Protein AF-A0A7J4HU23-F1 (afdb_monomer)

Mean predicted aligned error: 7.31 Å

pLDDT: mean 83.69, std 12.51, range [48.75, 96.12]

Radius of gyration: 14.91 Å; Cα contacts (8 Å, |Δi|>4): 53; chains: 1; bounding box: 40×19×38 Å

Secondary structure (DSSP, 8-state):
-PPP--SSSSHHHHHHHHHHHTT---SSPP-TTTHHHHTT-S-------TT--HHHHHHS-TT-GGG--

Structure (mmCIF, N/CA/C/O backbone):
data_AF-A0A7J4HU23-F1
#
_entry.id   AF-A0A7J4HU23-F1
#
loop_
_atom_site.group_PDB
_atom_site.id
_atom_site.type_symbol
_atom_site.label_atom_id
_atom_site.label_alt_id
_atom_site.label_comp_id
_atom_site.label_asym_id
_atom_site.label_entity_id
_atom_site.label_seq_id
_atom_site.pdbx_PDB_ins_code
_atom_site.Cartn_x
_atom_site.Cartn_y
_atom_site.Cartn_z
_atom_site.occupancy
_atom_site.B_iso_or_equiv
_atom_site.auth_seq_id
_atom_site.auth_comp_id
_atom_site.auth_asym_id
_atom_site.auth_atom_id
_atom_site.pdbx_PDB_model_num
ATOM 1 N N . MET A 1 1 ? 25.403 -5.029 4.826 1.00 59.00 1 MET A N 1
ATOM 2 C CA . MET A 1 1 ? 24.374 -4.456 3.933 1.00 59.00 1 MET A CA 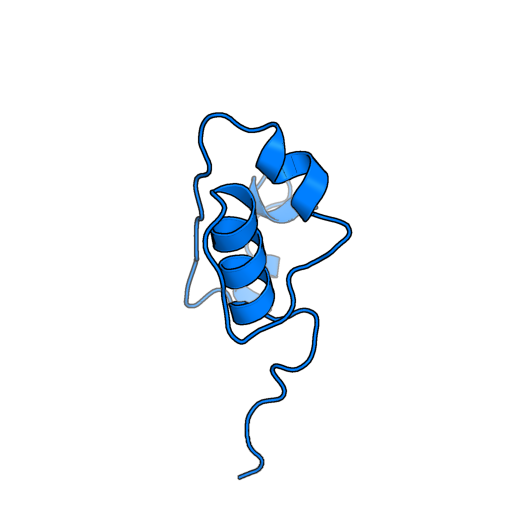1
ATOM 3 C C . MET A 1 1 ? 23.405 -3.683 4.818 1.00 59.00 1 MET A C 1
ATOM 5 O O . MET A 1 1 ? 22.974 -4.271 5.806 1.00 59.00 1 MET A O 1
ATOM 9 N N . PRO A 1 2 ? 23.165 -2.380 4.598 1.00 63.38 2 PRO A N 1
ATOM 10 C CA . PRO A 1 2 ? 22.248 -1.624 5.448 1.00 63.38 2 PRO A CA 1
ATOM 11 C C . PRO A 1 2 ? 20.825 -2.194 5.327 1.00 63.38 2 PRO A C 1
ATOM 13 O O . PRO A 1 2 ? 20.455 -2.656 4.244 1.00 63.38 2 PRO A O 1
ATOM 16 N N . PRO A 1 3 ? 20.033 -2.196 6.413 1.00 69.75 3 PRO A N 1
ATOM 17 C CA . PRO A 1 3 ? 18.647 -2.627 6.348 1.00 69.75 3 PRO A CA 1
ATOM 18 C C . PRO A 1 3 ? 17.849 -1.698 5.415 1.00 69.75 3 PRO A C 1
ATOM 20 O O . PRO A 1 3 ? 18.107 -0.491 5.382 1.00 69.75 3 PRO A O 1
ATOM 23 N N . PRO A 1 4 ? 16.887 -2.239 4.651 1.00 71.62 4 PRO A N 1
ATOM 24 C CA . PRO A 1 4 ? 16.079 -1.433 3.752 1.00 71.62 4 PRO A CA 1
ATOM 25 C C . PRO A 1 4 ? 15.267 -0.376 4.514 1.00 71.62 4 PRO A C 1
ATOM 27 O O . PRO A 1 4 ? 14.731 -0.615 5.599 1.00 71.62 4 PRO A O 1
ATOM 30 N N . HIS A 1 5 ? 15.198 0.826 3.943 1.00 74.62 5 HIS A N 1
ATOM 31 C CA . HIS A 1 5 ? 14.636 1.999 4.603 1.00 74.62 5 HIS A CA 1
ATOM 32 C C . HIS A 1 5 ? 13.111 2.077 4.421 1.00 74.62 5 HIS A C 1
ATOM 34 O O . HIS A 1 5 ? 12.606 2.769 3.541 1.00 74.62 5 HIS A O 1
ATOM 40 N N . TYR A 1 6 ? 12.361 1.386 5.279 1.00 78.56 6 TYR A N 1
ATOM 41 C CA . TYR A 1 6 ? 10.889 1.314 5.219 1.00 78.56 6 TYR A CA 1
ATOM 42 C C . TYR A 1 6 ? 10.152 2.382 6.0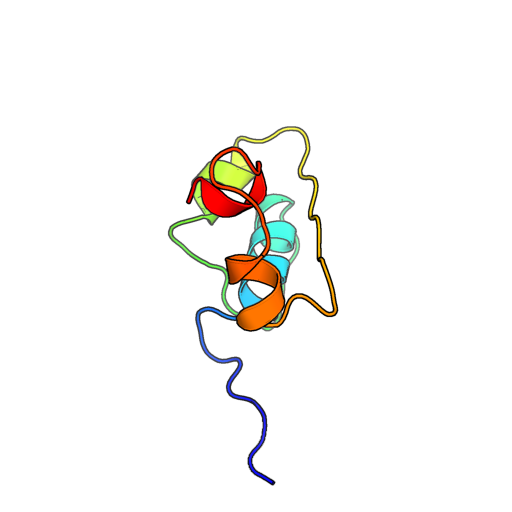36 1.00 78.56 6 TYR A C 1
ATOM 44 O O . TYR A 1 6 ? 8.971 2.239 6.347 1.00 78.56 6 TYR A O 1
ATOM 52 N N . GLN A 1 7 ? 10.843 3.441 6.452 1.00 74.31 7 GLN A N 1
ATOM 53 C CA . GLN A 1 7 ? 10.263 4.390 7.401 1.00 74.31 7 GLN A CA 1
ATOM 54 C C . GLN A 1 7 ? 9.115 5.210 6.790 1.00 74.31 7 GLN A C 1
ATOM 56 O O . GLN A 1 7 ? 8.184 5.557 7.515 1.00 74.31 7 GLN A O 1
ATOM 61 N N . ARG A 1 8 ? 9.164 5.526 5.484 1.00 79.06 8 ARG A N 1
ATOM 62 C CA . ARG A 1 8 ? 8.149 6.324 4.763 1.00 79.06 8 ARG A CA 1
ATOM 63 C C . ARG A 1 8 ? 8.118 5.971 3.271 1.00 79.06 8 ARG A C 1
ATOM 65 O O . ARG A 1 8 ? 9.148 5.598 2.720 1.00 79.06 8 ARG A O 1
ATOM 72 N N . ASN A 1 9 ? 6.961 6.165 2.629 1.00 83.94 9 ASN A N 1
ATOM 73 C CA . ASN A 1 9 ? 6.757 6.085 1.171 1.00 83.94 9 ASN A CA 1
ATOM 74 C C . ASN A 1 9 ? 7.246 4.784 0.513 1.00 83.94 9 ASN A C 1
ATOM 76 O O . ASN A 1 9 ? 7.791 4.795 -0.587 1.00 83.94 9 ASN A O 1
ATOM 80 N N . SER A 1 10 ? 7.052 3.657 1.193 1.00 89.56 10 SER A N 1
ATOM 81 C CA . SER A 1 10 ? 7.406 2.331 0.690 1.00 89.56 10 SER A CA 1
ATOM 82 C C . SER A 1 10 ? 6.173 1.443 0.515 1.00 89.56 10 SER A C 1
ATOM 84 O O . SER A 1 10 ? 5.085 1.760 1.003 1.00 89.56 10 SER A O 1
ATOM 86 N N . ILE A 1 11 ? 6.347 0.287 -0.131 1.00 90.56 11 ILE A N 1
ATOM 87 C CA . ILE A 1 11 ? 5.270 -0.694 -0.321 1.00 90.56 11 ILE A CA 1
ATOM 88 C C . ILE A 1 11 ? 4.641 -1.147 1.005 1.00 90.56 11 ILE A C 1
ATOM 90 O O . ILE A 1 11 ? 3.431 -1.339 1.074 1.00 90.56 11 ILE A O 1
ATOM 94 N N . VAL A 1 12 ? 5.411 -1.238 2.096 1.00 92.81 12 VAL A N 1
ATOM 95 C CA . VAL A 1 12 ? 4.848 -1.613 3.404 1.00 92.81 12 VAL A CA 1
ATOM 96 C C . VAL A 1 12 ? 3.988 -0.500 4.011 1.00 92.81 12 VAL A C 1
ATOM 98 O O . VAL A 1 12 ? 3.025 -0.794 4.717 1.00 92.81 12 VAL A O 1
ATOM 101 N N . ASN A 1 13 ? 4.259 0.771 3.688 1.00 93.62 13 ASN A N 1
ATOM 102 C CA . ASN A 1 13 ? 3.374 1.881 4.051 1.00 93.62 13 ASN A CA 1
ATOM 103 C C . ASN A 1 13 ? 2.085 1.850 3.220 1.00 93.62 13 ASN A C 1
ATOM 105 O O . ASN A 1 13 ? 1.011 2.090 3.767 1.00 93.62 13 ASN A O 1
ATOM 109 N N . LEU A 1 14 ? 2.165 1.505 1.929 1.00 94.56 14 LEU A N 1
ATOM 110 C CA . LEU A 1 14 ? 0.980 1.315 1.085 1.00 94.56 14 LEU A CA 1
ATOM 111 C C . LEU A 1 14 ? 0.091 0.190 1.636 1.00 94.56 14 LEU A C 1
ATOM 113 O O . LEU A 1 14 ? -1.084 0.420 1.906 1.00 94.56 14 LEU A O 1
ATOM 117 N N . MET A 1 15 ? 0.670 -0.983 1.903 1.00 94.62 15 MET A N 1
ATOM 118 C CA . MET A 1 15 ? -0.044 -2.108 2.523 1.00 94.62 15 MET A CA 1
ATOM 119 C C . MET A 1 15 ? -0.637 -1.731 3.884 1.00 94.62 15 MET A C 1
ATOM 121 O O . MET A 1 15 ? -1.778 -2.079 4.176 1.00 94.62 15 MET A O 1
ATOM 125 N N . SER A 1 16 ? 0.104 -0.974 4.702 1.00 95.44 16 SER A N 1
ATOM 126 C CA . SER A 1 16 ? -0.412 -0.434 5.963 1.00 95.44 16 SER A CA 1
ATOM 127 C C . SER A 1 16 ? -1.634 0.459 5.745 1.00 95.44 16 SER A C 1
ATOM 129 O O . SER A 1 16 ? -2.644 0.291 6.418 1.00 95.44 16 SER A O 1
ATOM 131 N N . THR A 1 17 ? -1.589 1.358 4.763 1.00 95.88 17 THR A N 1
ATOM 132 C CA . THR A 1 17 ? -2.714 2.244 4.418 1.00 95.88 17 THR A CA 1
ATOM 133 C C . THR A 1 17 ? -3.963 1.447 4.053 1.00 95.88 17 THR A C 1
ATOM 135 O O . THR A 1 17 ? -5.043 1.751 4.551 1.00 95.88 17 THR A O 1
ATOM 138 N N . ILE A 1 18 ? -3.808 0.389 3.251 1.00 96.12 18 ILE A N 1
ATOM 139 C CA . ILE A 1 18 ? -4.911 -0.506 2.880 1.00 96.12 18 ILE A CA 1
ATOM 140 C C . ILE A 1 18 ? -5.478 -1.189 4.131 1.00 96.12 18 ILE A C 1
ATOM 142 O O . ILE A 1 18 ? -6.680 -1.124 4.369 1.00 96.12 18 ILE A O 1
ATOM 146 N N . LEU A 1 19 ? -4.636 -1.767 4.993 1.00 95.75 19 LEU A N 1
ATOM 147 C CA . LEU A 1 19 ? -5.090 -2.375 6.253 1.00 95.75 19 LEU A CA 1
ATOM 148 C C . LEU A 1 19 ? -5.852 -1.375 7.134 1.00 95.75 19 LEU A C 1
ATOM 150 O O . LEU A 1 19 ? -6.935 -1.687 7.627 1.00 95.75 19 LEU A O 1
ATOM 154 N N . HIS A 1 20 ? -5.322 -0.161 7.280 1.00 96.06 20 HIS A N 1
ATOM 155 C CA . HIS A 1 20 ? -5.957 0.911 8.042 1.00 96.06 20 HIS A CA 1
ATOM 156 C C . HIS A 1 20 ? -7.298 1.352 7.443 1.00 96.06 20 HIS A C 1
ATOM 158 O O . HIS A 1 20 ? -8.207 1.681 8.205 1.00 96.06 20 HIS A O 1
ATOM 164 N N . SER A 1 21 ? -7.459 1.322 6.116 1.00 96.06 21 SER A N 1
ATOM 165 C CA . SER A 1 21 ? -8.744 1.631 5.471 1.00 96.06 21 SER A CA 1
ATOM 166 C C . SER A 1 21 ? -9.847 0.631 5.841 1.00 96.06 21 SER A C 1
ATOM 168 O O . SER A 1 21 ? -10.996 1.029 5.989 1.00 96.06 21 SER A O 1
ATOM 170 N N . PHE A 1 22 ? -9.480 -0.621 6.138 1.00 95.00 22 PHE A N 1
ATOM 171 C CA . PHE A 1 22 ? -10.384 -1.658 6.655 1.00 95.00 22 PHE A CA 1
ATOM 172 C C . PHE A 1 22 ? -10.454 -1.715 8.195 1.00 95.00 22 PHE A C 1
ATOM 174 O O . PHE A 1 22 ? -11.025 -2.648 8.758 1.00 95.00 22 PHE A O 1
ATOM 181 N N . GLY A 1 23 ? -9.853 -0.754 8.905 1.00 94.31 23 GLY A N 1
ATOM 182 C CA . GLY A 1 23 ? -9.839 -0.709 10.374 1.00 94.31 23 GLY A CA 1
ATOM 183 C C . GLY A 1 23 ? -8.839 -1.660 11.049 1.00 94.31 23 GLY A C 1
ATOM 184 O O . GLY A 1 23 ? -8.808 -1.746 12.279 1.00 94.31 23 GLY A O 1
ATOM 185 N N . ALA A 1 24 ? -7.992 -2.352 10.282 1.00 95.25 24 ALA A N 1
ATOM 186 C CA . ALA A 1 24 ? -6.902 -3.160 10.819 1.00 95.25 24 ALA A CA 1
ATOM 187 C C . ALA A 1 24 ? -5.696 -2.287 11.213 1.00 95.25 24 ALA A C 1
ATOM 189 O O . ALA A 1 24 ? -5.515 -1.167 10.736 1.00 95.25 24 ALA A O 1
ATOM 190 N N . LYS A 1 25 ? -4.846 -2.808 12.105 1.00 93.31 25 LYS A N 1
ATOM 191 C CA . LYS A 1 25 ? -3.618 -2.135 12.559 1.00 93.31 25 LYS A CA 1
ATOM 192 C C . LYS A 1 25 ? -2.391 -2.719 11.866 1.00 93.31 25 LYS A C 1
ATOM 194 O O . LYS A 1 25 ? -2.354 -3.908 11.561 1.00 93.31 25 LYS A O 1
ATOM 199 N N . SER A 1 26 ? -1.363 -1.895 11.694 1.00 93.31 26 SER A N 1
ATOM 200 C CA . SER A 1 26 ? -0.059 -2.290 11.157 1.00 93.31 26 SER A CA 1
ATOM 201 C C . SER A 1 26 ? 1.077 -1.657 11.962 1.00 93.31 26 SER A C 1
ATOM 203 O O . SER A 1 26 ? 0.901 -0.618 12.597 1.00 93.31 26 SER A O 1
ATOM 205 N N . THR A 1 27 ? 2.256 -2.280 11.936 1.00 92.12 27 THR A N 1
ATOM 206 C CA . THR A 1 27 ? 3.481 -1.751 12.560 1.00 92.12 27 THR A CA 1
ATOM 207 C C . THR A 1 27 ? 4.038 -0.540 11.805 1.00 92.12 27 THR A C 1
ATOM 209 O O . THR A 1 27 ? 4.741 0.282 12.387 1.00 92.12 27 THR A O 1
ATOM 212 N N . TYR A 1 28 ? 3.733 -0.419 10.511 1.00 92.06 28 TYR A N 1
ATOM 213 C CA . TYR A 1 28 ? 4.205 0.682 9.673 1.00 92.06 28 TYR A CA 1
ATOM 214 C C . TYR A 1 28 ? 3.173 1.810 9.628 1.00 92.06 28 TYR A C 1
ATOM 216 O O . TYR A 1 28 ? 1.979 1.522 9.543 1.00 92.06 28 TYR A O 1
ATOM 224 N N . PRO A 1 29 ? 3.588 3.088 9.623 1.00 93.00 29 PRO A N 1
ATOM 225 C CA . PRO A 1 29 ? 2.646 4.194 9.506 1.00 93.00 29 PRO A CA 1
ATOM 226 C C . PRO A 1 29 ? 1.957 4.181 8.127 1.00 93.00 29 PRO A C 1
ATOM 228 O O . PRO A 1 29 ? 2.631 3.907 7.122 1.00 93.00 29 PRO A O 1
ATOM 231 N N . PRO A 1 30 ? 0.645 4.478 8.059 1.00 94.38 30 PRO A N 1
ATOM 232 C CA . PRO A 1 30 ? -0.074 4.602 6.796 1.00 94.38 30 PRO A CA 1
ATOM 233 C C . PRO A 1 30 ? 0.320 5.890 6.053 1.00 94.38 30 PRO A C 1
ATOM 235 O O . PRO A 1 30 ? 0.833 6.846 6.640 1.00 94.38 30 PRO A O 1
ATOM 238 N N . LEU A 1 31 ? 0.050 5.925 4.751 1.00 94.50 31 LEU A N 1
ATOM 239 C CA . LEU A 1 31 ? 0.183 7.101 3.896 1.00 94.50 31 LEU A CA 1
ATOM 240 C C . LEU A 1 31 ? -1.025 8.016 4.129 1.00 94.50 31 LEU A C 1
ATOM 242 O O . LEU A 1 31 ? -2.134 7.741 3.670 1.00 94.50 31 LEU A O 1
ATOM 246 N N . SER A 1 32 ? -0.813 9.101 4.875 1.00 89.62 32 SER A N 1
ATOM 247 C CA . SER A 1 32 ? -1.881 9.998 5.342 1.00 89.62 32 SER A CA 1
ATOM 248 C C . SER A 1 32 ? -2.665 10.676 4.219 1.00 89.62 32 SER A C 1
ATOM 250 O O . SER A 1 32 ? -3.841 10.970 4.394 1.00 89.62 32 SER A O 1
ATOM 252 N N . ASN A 1 33 ? -2.033 10.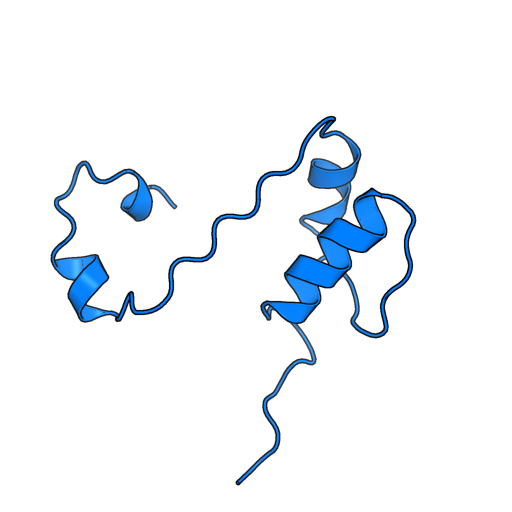911 3.071 1.00 92.75 33 ASN A N 1
ATOM 253 C CA . ASN A 1 33 ? -2.665 11.499 1.893 1.00 92.75 33 ASN A CA 1
ATOM 254 C C . ASN A 1 33 ? -3.557 10.513 1.124 1.00 92.75 33 ASN A C 1
ATOM 256 O O . ASN A 1 33 ? -4.477 10.956 0.450 1.00 92.75 33 ASN A O 1
ATOM 260 N N . LEU A 1 34 ? -3.293 9.207 1.223 1.00 93.50 34 LEU A N 1
ATOM 261 C CA . LEU A 1 34 ? -4.024 8.167 0.490 1.00 93.50 34 LEU A CA 1
ATOM 262 C C . LEU A 1 34 ? -5.150 7.541 1.327 1.00 93.50 34 LEU A C 1
ATOM 264 O O . LEU A 1 34 ? -6.164 7.107 0.788 1.00 93.50 34 LEU A O 1
ATOM 268 N N . LEU A 1 35 ? -4.990 7.497 2.653 1.00 93.62 35 LEU A N 1
ATOM 269 C CA . LEU A 1 35 ? -5.947 6.846 3.549 1.00 93.62 35 LEU A CA 1
ATOM 270 C C . LEU A 1 35 ? -7.402 7.345 3.400 1.00 93.62 35 LEU A C 1
ATOM 272 O O . LEU A 1 35 ? -8.283 6.487 3.352 1.00 93.62 35 LEU A O 1
ATOM 276 N N . PRO A 1 36 ? -7.689 8.6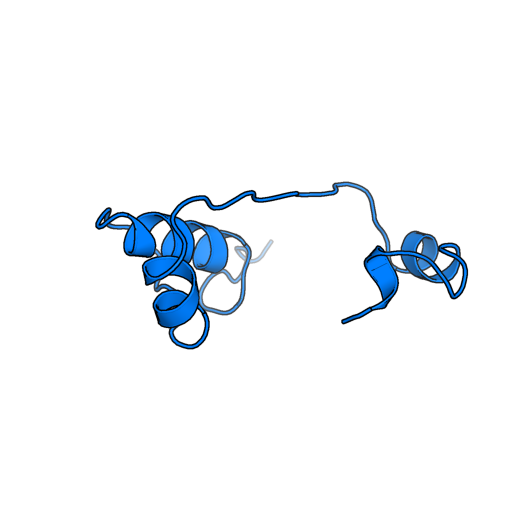63 3.294 1.00 95.12 36 PRO A N 1
ATOM 277 C CA . PRO A 1 36 ? -9.067 9.146 3.181 1.00 95.12 36 PRO A CA 1
ATOM 278 C C . PRO A 1 36 ? -9.784 8.650 1.922 1.00 95.12 36 PRO A C 1
ATOM 280 O O . PRO A 1 36 ? -10.979 8.384 1.969 1.00 95.12 36 PRO A O 1
ATOM 283 N N . GLU A 1 37 ? -9.057 8.513 0.812 1.00 94.69 37 GLU A N 1
ATOM 284 C CA . GLU A 1 37 ? -9.599 8.010 -0.452 1.00 94.69 37 GLU A CA 1
ATOM 285 C C . GLU A 1 37 ? -9.930 6.518 -0.343 1.00 94.69 37 GLU A C 1
ATOM 287 O O . GLU A 1 37 ? -11.035 6.099 -0.676 1.00 94.69 37 GLU A O 1
ATOM 292 N N . LEU A 1 38 ? -9.012 5.720 0.214 1.00 95.69 38 LEU A N 1
ATOM 293 C CA . LEU A 1 38 ? -9.233 4.283 0.393 1.00 95.69 38 LEU A CA 1
ATOM 294 C C . LEU A 1 38 ? -10.371 3.973 1.373 1.00 95.69 38 LEU A C 1
ATOM 296 O O . LEU A 1 38 ? -11.078 2.994 1.182 1.00 95.69 38 LEU A O 1
ATOM 300 N N . GLN A 1 39 ? -10.582 4.805 2.398 1.00 95.50 39 GLN A N 1
ATOM 301 C CA . GLN A 1 39 ? -11.703 4.648 3.336 1.00 95.50 39 GLN A CA 1
ATOM 302 C C . GLN A 1 39 ? -13.080 4.874 2.695 1.00 95.50 39 GLN A C 1
ATOM 304 O O . GLN A 1 39 ? -14.083 4.442 3.258 1.00 95.50 39 GLN A O 1
ATOM 309 N N . GLN A 1 40 ? -13.139 5.563 1.554 1.00 96.00 40 GLN A N 1
ATOM 310 C CA . GLN A 1 40 ? -14.374 5.780 0.794 1.00 96.00 40 GLN A CA 1
ATOM 311 C C . GLN A 1 40 ? -14.598 4.709 -0.280 1.00 96.00 40 GLN A C 1
ATOM 313 O O . GLN A 1 40 ? -15.658 4.684 -0.900 1.00 96.00 40 GLN A O 1
ATOM 318 N N . ALA A 1 41 ? -13.610 3.846 -0.527 1.00 95.38 41 ALA A N 1
ATOM 319 C CA . ALA A 1 41 ? -13.699 2.804 -1.532 1.00 95.38 41 ALA A CA 1
ATOM 320 C C . ALA A 1 41 ? -14.368 1.548 -0.959 1.00 95.38 41 ALA A C 1
ATOM 322 O O . ALA A 1 41 ? -13.929 1.004 0.051 1.00 95.38 41 ALA A O 1
ATOM 323 N N . ASP A 1 42 ? -15.374 1.027 -1.663 1.00 93.50 42 ASP A N 1
ATOM 324 C CA . ASP A 1 42 ? -15.998 -0.252 -1.299 1.00 93.50 42 ASP A CA 1
ATOM 325 C C . ASP A 1 42 ? -15.066 -1.444 -1.567 1.00 93.50 42 ASP A C 1
ATOM 327 O O . ASP A 1 42 ? -15.105 -2.457 -0.873 1.00 93.50 42 ASP A O 1
ATOM 331 N N . ASN A 1 43 ? -14.233 -1.336 -2.608 1.00 94.50 43 ASN A N 1
ATOM 332 C CA . ASN A 1 43 ? -13.346 -2.400 -3.064 1.00 94.50 43 ASN A CA 1
ATOM 333 C C . ASN A 1 43 ? -11.984 -1.821 -3.450 1.00 94.50 43 ASN A C 1
ATOM 335 O O . ASN A 1 43 ? -11.906 -0.838 -4.185 1.00 94.50 43 ASN A O 1
ATOM 339 N N . ILE A 1 44 ? -10.909 -2.475 -3.006 1.00 93.94 44 ILE A N 1
ATOM 340 C CA . ILE A 1 44 ? -9.530 -2.067 -3.288 1.00 93.94 44 ILE A CA 1
ATOM 341 C C . ILE A 1 44 ? -8.822 -3.207 -4.021 1.00 93.94 44 ILE A C 1
ATOM 343 O O . ILE A 1 44 ? -8.713 -4.315 -3.498 1.00 93.94 44 ILE A O 1
ATOM 347 N N . ILE A 1 45 ? -8.313 -2.927 -5.223 1.00 93.00 45 ILE A N 1
ATOM 348 C CA . ILE A 1 45 ? -7.499 -3.863 -6.009 1.00 93.00 45 ILE A CA 1
ATOM 349 C C . ILE A 1 45 ? -6.059 -3.352 -6.018 1.00 93.00 45 ILE A C 1
ATOM 351 O O . ILE A 1 45 ? -5.782 -2.273 -6.536 1.00 93.00 45 ILE A O 1
ATOM 355 N N . LEU A 1 46 ? -5.135 -4.142 -5.467 1.00 91.81 46 LEU A N 1
ATOM 356 C CA . LEU A 1 46 ? -3.702 -3.867 -5.532 1.00 91.81 46 LEU A CA 1
ATOM 357 C C . LEU A 1 46 ? -3.061 -4.712 -6.637 1.00 91.81 46 LEU A C 1
ATOM 359 O O . LEU A 1 46 ? -3.037 -5.938 -6.547 1.00 91.81 46 LEU A O 1
ATOM 363 N N . PHE A 1 47 ? -2.505 -4.054 -7.654 1.00 89.19 47 PHE A N 1
ATOM 364 C CA . PHE A 1 47 ? -1.773 -4.710 -8.735 1.00 89.19 47 PHE A CA 1
ATOM 365 C C . PHE A 1 47 ? -0.271 -4.436 -8.598 1.00 89.19 47 PHE A C 1
ATOM 367 O O . PHE A 1 47 ? 0.182 -3.313 -8.806 1.00 89.19 47 PHE A O 1
ATOM 374 N N . ILE A 1 48 ? 0.497 -5.462 -8.218 1.00 85.44 48 ILE A N 1
ATOM 375 C CA . ILE A 1 48 ? 1.962 -5.398 -8.128 1.00 85.44 48 ILE A CA 1
ATOM 376 C C . ILE A 1 48 ? 2.538 -6.049 -9.378 1.00 85.44 48 ILE A C 1
ATOM 378 O O . ILE A 1 48 ? 2.255 -7.212 -9.659 1.00 85.44 48 ILE A O 1
ATOM 382 N N . ILE A 1 49 ? 3.367 -5.306 -10.104 1.00 83.38 49 ILE A N 1
ATOM 383 C CA . ILE A 1 49 ? 4.077 -5.818 -11.271 1.00 83.38 49 ILE A CA 1
ATOM 384 C C . ILE A 1 49 ? 5.553 -5.925 -10.907 1.00 83.38 49 ILE A C 1
ATOM 386 O O . ILE A 1 49 ? 6.230 -4.912 -10.733 1.00 83.38 49 ILE A O 1
ATOM 390 N N . ASP A 1 50 ? 6.039 -7.154 -10.781 1.00 81.50 50 ASP A N 1
ATOM 391 C CA . ASP A 1 50 ? 7.460 -7.430 -10.590 1.00 81.50 50 ASP A CA 1
ATOM 392 C C . ASP A 1 50 ? 8.192 -7.456 -11.944 1.00 81.50 50 ASP A C 1
ATOM 394 O O . ASP A 1 50 ? 7.614 -7.800 -12.977 1.00 81.50 50 ASP A O 1
ATOM 398 N N . GLY A 1 51 ? 9.464 -7.060 -11.962 1.00 75.62 51 GLY A N 1
ATOM 399 C CA . GLY A 1 51 ? 10.293 -7.060 -13.174 1.00 75.62 51 GLY A CA 1
ATOM 400 C C . GLY A 1 51 ? 10.096 -5.868 -14.124 1.00 75.62 51 GLY A C 1
ATOM 401 O O . GLY A 1 51 ? 10.697 -5.838 -15.203 1.00 75.62 51 GLY A O 1
ATOM 402 N N . LEU A 1 52 ? 9.318 -4.848 -13.743 1.00 75.38 52 LEU A N 1
ATOM 403 C CA . LEU A 1 52 ? 9.321 -3.562 -14.448 1.00 75.38 52 LEU A CA 1
ATOM 404 C C . LEU A 1 52 ? 10.552 -2.739 -14.045 1.00 75.38 52 LEU A C 1
ATOM 406 O O . LEU A 1 52 ? 10.512 -1.913 -13.137 1.00 75.38 52 LEU A O 1
ATOM 410 N N . GLY A 1 53 ? 11.664 -2.969 -14.742 1.00 71.38 53 GLY A N 1
ATOM 411 C CA . GLY A 1 53 ? 12.809 -2.063 -14.710 1.00 71.38 53 GLY A CA 1
ATOM 412 C C . GLY A 1 53 ? 12.508 -0.736 -15.417 1.00 71.38 53 GLY A C 1
ATOM 413 O O . 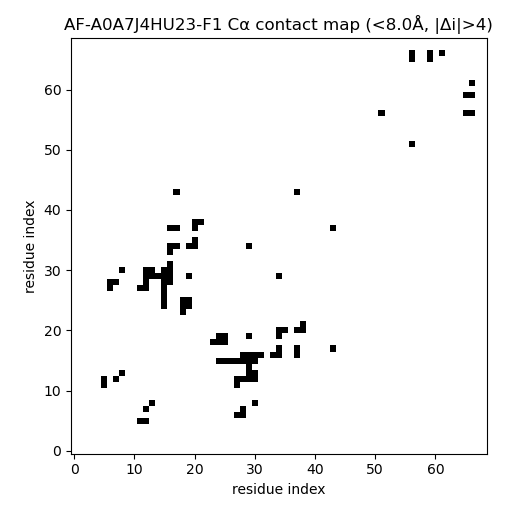GLY A 1 53 ? 11.559 -0.627 -16.198 1.00 71.38 53 GLY A O 1
ATOM 414 N N . VAL A 1 54 ? 13.361 0.266 -15.192 1.00 68.00 54 VAL A N 1
ATOM 415 C CA . VAL A 1 54 ? 13.282 1.581 -15.861 1.00 68.00 54 VAL A CA 1
ATOM 416 C C . VAL A 1 54 ? 13.212 1.425 -17.387 1.00 68.00 54 VAL A C 1
ATOM 418 O O . VAL A 1 54 ? 12.404 2.075 -18.050 1.00 68.00 54 VAL A O 1
ATOM 421 N N . ASP A 1 55 ? 13.982 0.486 -17.936 1.00 72.06 55 ASP A N 1
ATOM 422 C CA . ASP A 1 55 ? 14.025 0.208 -19.374 1.00 72.06 55 ASP A CA 1
ATOM 423 C C . ASP A 1 55 ? 12.724 -0.415 -19.900 1.00 72.06 55 ASP A C 1
ATOM 425 O O . ASP A 1 55 ? 12.335 -0.184 -21.047 1.00 72.06 55 ASP A O 1
ATOM 429 N N . SER A 1 56 ? 12.029 -1.197 -19.070 1.00 73.25 56 SER A N 1
ATOM 430 C CA . SER A 1 56 ? 10.732 -1.789 -19.414 1.00 73.25 56 SER A CA 1
ATOM 431 C C . SER A 1 56 ? 9.663 -0.705 -19.540 1.00 73.25 56 SER A C 1
ATOM 433 O O . SER A 1 56 ? 8.849 -0.757 -20.460 1.00 73.25 56 SER A O 1
ATOM 435 N N . PHE A 1 57 ? 9.713 0.324 -18.687 1.00 70.38 57 PHE A N 1
ATOM 436 C CA . PHE A 1 57 ? 8.813 1.477 -18.771 1.00 70.38 57 PHE A CA 1
ATOM 437 C C . PHE A 1 57 ? 9.034 2.323 -20.024 1.00 70.38 57 PHE A C 1
ATOM 439 O O . PHE A 1 57 ? 8.065 2.759 -20.638 1.00 70.38 57 PHE A O 1
ATOM 446 N N . GLN A 1 58 ? 10.283 2.516 -20.455 1.00 70.12 58 GLN A N 1
ATOM 447 C CA . GLN A 1 58 ? 10.582 3.271 -21.680 1.00 70.12 58 GLN A CA 1
ATOM 448 C C . GLN A 1 58 ? 10.081 2.573 -22.952 1.00 70.12 58 GLN A C 1
ATOM 450 O O . GLN A 1 58 ? 9.787 3.230 -23.950 1.00 70.12 58 GLN A O 1
ATOM 455 N N . LYS A 1 59 ? 9.974 1.240 -22.920 1.00 71.62 59 LYS A N 1
ATOM 456 C CA . LYS A 1 59 ? 9.473 0.425 -24.037 1.00 71.62 59 LYS A CA 1
ATOM 457 C C . LYS A 1 59 ? 7.949 0.344 -24.087 1.00 71.62 59 LYS A C 1
ATOM 459 O O . LYS A 1 59 ? 7.400 -0.031 -25.123 1.00 71.62 59 LYS A O 1
ATOM 464 N N . LEU A 1 60 ? 7.256 0.694 -23.004 1.00 71.88 60 LEU A N 1
ATOM 465 C CA . LEU A 1 60 ? 5.804 0.824 -23.018 1.00 71.88 60 LEU A CA 1
ATOM 466 C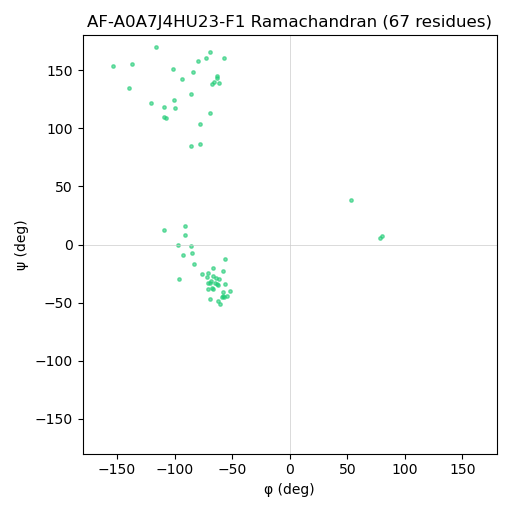 C . LEU A 1 60 ? 5.446 2.054 -23.864 1.00 71.88 60 LEU A C 1
ATOM 468 O O . LEU A 1 60 ? 5.788 3.185 -23.529 1.00 71.88 60 LEU A O 1
ATOM 472 N N . GLY A 1 61 ? 4.800 1.820 -25.010 1.00 66.12 61 GLY A N 1
ATOM 473 C CA . GLY A 1 61 ? 4.426 2.878 -25.949 1.00 66.12 61 GLY A CA 1
ATOM 474 C C . GLY A 1 61 ? 3.545 3.958 -25.310 1.00 66.12 61 GLY A C 1
ATOM 475 O O . GLY A 1 61 ? 2.877 3.713 -24.308 1.00 66.12 61 GLY A O 1
ATOM 476 N N . LYS A 1 62 ? 3.496 5.141 -25.941 1.00 67.25 62 LYS A N 1
ATOM 477 C CA . LYS A 1 62 ? 2.878 6.376 -25.407 1.00 67.25 62 LYS A CA 1
ATOM 478 C C . LYS A 1 62 ? 1.400 6.284 -24.984 1.00 67.25 62 LYS A C 1
ATOM 480 O O . LYS A 1 62 ? 0.894 7.185 -24.330 1.00 67.25 62 LYS A O 1
ATOM 485 N N . ASN A 1 63 ? 0.714 5.203 -25.355 1.00 71.25 63 ASN A N 1
ATOM 486 C CA . ASN A 1 63 ? -0.693 4.951 -25.035 1.00 71.25 63 ASN A CA 1
ATOM 487 C C . ASN A 1 63 ? -0.879 3.824 -24.001 1.00 71.25 63 ASN A C 1
ATOM 489 O O . ASN A 1 63 ? -1.983 3.309 -23.840 1.00 71.25 63 ASN A O 1
ATOM 493 N N . SER A 1 64 ? 0.194 3.392 -23.335 1.00 72.25 64 SER A N 1
ATOM 494 C CA . SER A 1 64 ? 0.127 2.386 -22.276 1.00 72.25 64 SER A CA 1
ATOM 495 C C . SER A 1 64 ? -0.609 2.926 -21.051 1.00 72.25 64 SER A C 1
ATOM 497 O O . SER A 1 64 ? -0.355 4.042 -20.598 1.00 72.25 64 SER A O 1
ATOM 499 N N . ILE A 1 65 ? -1.462 2.089 -20.455 1.00 72.00 65 ILE A N 1
ATOM 500 C CA . ILE A 1 65 ? -2.159 2.382 -19.193 1.00 72.00 65 ILE A CA 1
ATOM 501 C C . ILE A 1 65 ? -1.196 2.680 -18.032 1.00 72.00 65 ILE A C 1
ATOM 503 O O . ILE A 1 65 ? -1.577 3.353 -17.082 1.00 72.00 65 ILE A O 1
ATOM 507 N N . LEU A 1 66 ? 0.054 2.212 -18.122 1.00 67.94 66 LEU A N 1
ATOM 508 C CA . LEU A 1 66 ? 1.070 2.371 -17.080 1.00 67.94 66 LEU A CA 1
ATOM 509 C C . LEU A 1 66 ? 1.828 3.704 -17.161 1.00 67.94 66 LEU A C 1
ATOM 511 O O . LEU A 1 66 ? 2.618 3.990 -16.272 1.00 67.94 66 LEU A O 1
ATOM 515 N N . GLN A 1 67 ? 1.623 4.511 -18.207 1.00 66.00 67 GLN A N 1
ATOM 516 C CA . GLN A 1 67 ? 2.335 5.785 -1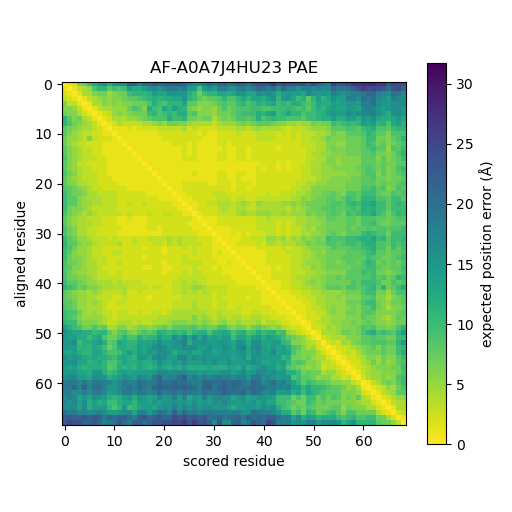8.379 1.00 66.00 67 GLN A CA 1
ATOM 517 C C . GLN A 1 67 ? 1.536 7.002 -17.885 1.00 66.00 67 GLN A C 1
ATOM 519 O O . GLN A 1 67 ? 1.997 8.132 -18.019 1.00 66.00 67 GLN A O 1
ATOM 524 N N . LYS A 1 68 ? 0.314 6.805 -17.370 1.00 52.88 68 LYS A N 1
ATOM 525 C CA . LYS A 1 68 ? -0.635 7.911 -17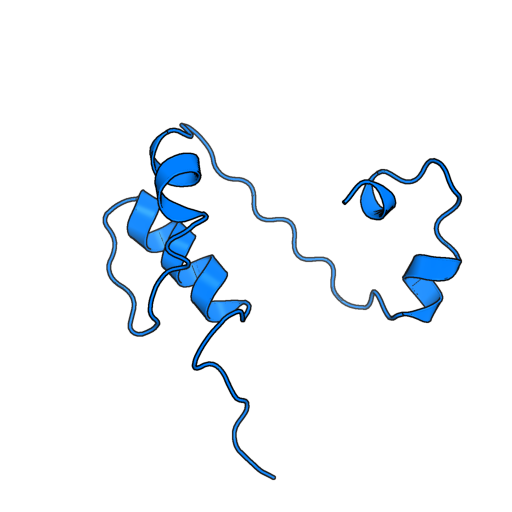.179 1.00 52.88 68 LYS A CA 1
ATOM 526 C C . LYS A 1 68 ? -0.490 8.696 -15.864 1.00 52.88 68 LYS A C 1
ATOM 528 O O . LYS A 1 68 ? -1.228 9.662 -15.698 1.00 52.88 68 LYS A O 1
ATOM 533 N N . HIS A 1 69 ? 0.440 8.346 -14.974 1.00 48.75 69 HIS A N 1
ATOM 534 C CA . HIS A 1 69 ? 0.644 9.027 -13.689 1.00 48.75 69 HIS A CA 1
ATOM 535 C C . HIS A 1 69 ? 2.112 9.036 -13.274 1.00 48.75 69 HIS A C 1
ATOM 537 O O . HIS A 1 69 ? 2.752 7.969 -13.398 1.00 48.75 69 HIS A O 1
#

Solvent-accessible surface area (backbone atoms only — not comparable to full-atom values): 4635 Å² total; per-residue (Å²): 131,84,79,82,80,66,84,63,96,33,72,62,17,51,55,20,19,56,38,44,41,74,73,44,87,60,96,46,66,51,46,78,87,54,31,67,60,51,5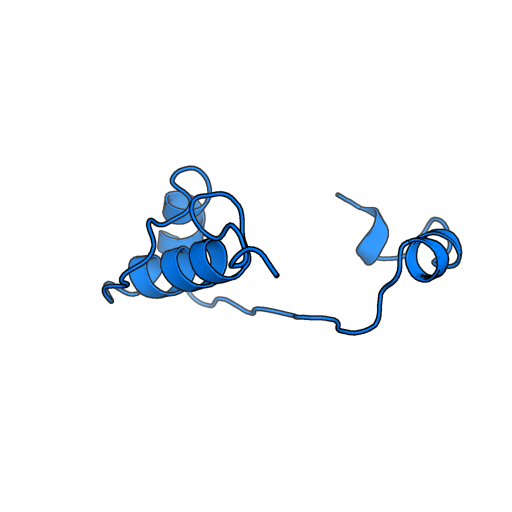5,72,46,94,74,86,85,86,87,84,77,83,88,71,46,77,69,54,56,71,66,50,56,99,83,40,86,81,72,80,119

Sequence (69 aa):
MPPPHYQRNSIVNLMSTILHSFGAKSTYPPLSNLLPELQQADNIILFIIDGLGVDSFQKLGKNSILQKH

Foldseek 3Di:
DDDDDQQDDDPQLCVQLLCVLVVHHDPHHHDPVCNVVSVPDPDDDDDDDPPPDPVNVVPQDPPDPVVPD